Protein AF-A0A970MR26-F1 (afdb_monomer_lite)

pLDDT: mean 91.55, std 7.97, range [55.72, 98.25]

Structure (mmCIF, N/CA/C/O backbone):
data_AF-A0A970MR26-F1
#
_entry.id   AF-A0A970MR26-F1
#
loop_
_atom_site.group_PDB
_atom_site.id
_atom_site.type_symbol
_atom_site.label_atom_id
_atom_site.label_alt_id
_atom_site.label_comp_id
_atom_site.label_asym_id
_atom_site.label_entity_id
_atom_site.label_seq_id
_atom_site.pdbx_PDB_ins_code
_atom_site.Cartn_x
_atom_site.Cartn_y
_atom_site.Cartn_z
_atom_site.occupancy
_atom_site.B_iso_or_equiv
_atom_site.auth_seq_id
_atom_site.auth_comp_id
_atom_site.auth_asym_id
_atom_site.auth_atom_id
_atom_site.pdbx_PDB_model_num
ATOM 1 N N . MET A 1 1 ? 12.474 -7.781 8.772 1.00 55.72 1 MET A N 1
ATOM 2 C CA . MET A 1 1 ? 11.835 -8.817 7.925 1.00 55.72 1 MET A CA 1
ATOM 3 C C . MET A 1 1 ? 12.722 -9.228 6.752 1.00 55.72 1 MET A C 1
ATOM 5 O O . MET A 1 1 ? 13.072 -10.394 6.702 1.00 55.72 1 MET A O 1
ATOM 9 N N . ARG A 1 2 ? 13.171 -8.307 5.878 1.00 61.53 2 ARG A N 1
ATOM 10 C CA . ARG A 1 2 ? 14.082 -8.643 4.758 1.00 61.53 2 ARG A CA 1
ATOM 11 C C . ARG A 1 2 ? 15.408 -9.276 5.188 1.00 61.53 2 ARG A C 1
ATOM 13 O O . ARG A 1 2 ? 15.793 -10.288 4.625 1.00 61.53 2 ARG A O 1
ATOM 20 N N . SER A 1 3 ? 16.037 -8.750 6.240 1.00 67.25 3 SER A N 1
ATOM 21 C CA . SER A 1 3 ? 17.299 -9.292 6.765 1.00 67.25 3 SER A CA 1
ATOM 22 C C . SER A 1 3 ? 17.191 -10.715 7.328 1.00 67.25 3 SER A C 1
ATOM 24 O O . SER A 1 3 ? 18.205 -11.382 7.446 1.00 67.25 3 SER A O 1
ATOM 26 N N . PHE A 1 4 ? 15.982 -11.183 7.670 1.00 69.44 4 PHE A N 1
ATOM 27 C CA . PHE A 1 4 ? 15.762 -12.509 8.265 1.00 69.44 4 PHE A CA 1
ATOM 28 C C . PHE A 1 4 ? 15.378 -13.585 7.238 1.00 69.44 4 PHE A C 1
ATOM 30 O O . PHE A 1 4 ? 15.413 -14.764 7.563 1.00 69.44 4 PHE A O 1
ATOM 37 N N . LYS A 1 5 ? 14.971 -13.194 6.020 1.00 73.50 5 LYS A N 1
ATOM 38 C CA . LYS A 1 5 ? 14.633 -14.108 4.912 1.00 73.50 5 LYS A CA 1
ATOM 39 C C . LYS A 1 5 ? 15.096 -13.508 3.578 1.00 73.50 5 LYS A C 1
ATOM 41 O O . LYS A 1 5 ? 14.247 -13.124 2.772 1.00 73.50 5 LYS A O 1
ATOM 46 N N . PRO A 1 6 ? 16.413 -13.355 3.358 1.00 71.56 6 PRO A N 1
ATOM 47 C CA . PRO A 1 6 ? 16.937 -12.677 2.171 1.00 71.56 6 PRO A CA 1
ATOM 48 C C . PRO A 1 6 ? 16.530 -13.377 0.868 1.00 71.56 6 PRO A C 1
ATOM 50 O O . PRO A 1 6 ? 16.236 -12.701 -0.110 1.00 71.56 6 PRO A O 1
ATOM 53 N N . GLU A 1 7 ? 16.402 -14.706 0.882 1.00 71.88 7 GLU A N 1
ATOM 54 C CA . GLU A 1 7 ? 15.956 -15.514 -0.265 1.00 71.88 7 GLU A CA 1
ATOM 55 C C . GLU A 1 7 ? 14.562 -15.124 -0.770 1.00 71.88 7 GLU A C 1
ATOM 57 O O . GLU A 1 7 ? 14.297 -15.152 -1.966 1.00 71.88 7 GLU A O 1
ATOM 62 N N . LYS A 1 8 ? 13.676 -14.694 0.136 1.00 75.31 8 LYS A N 1
ATOM 63 C CA . LYS A 1 8 ? 12.306 -14.291 -0.202 1.00 75.31 8 LYS A CA 1
ATOM 64 C C . LYS A 1 8 ? 12.221 -12.866 -0.763 1.00 75.31 8 LYS A C 1
ATOM 66 O O . LYS A 1 8 ? 11.224 -12.503 -1.382 1.00 75.31 8 LYS A O 1
ATOM 71 N N . TYR A 1 9 ? 13.238 -12.037 -0.536 1.00 80.19 9 TYR A N 1
ATOM 72 C CA . TYR A 1 9 ? 13.226 -10.628 -0.924 1.00 80.19 9 TYR A CA 1
ATOM 73 C C . TYR A 1 9 ? 14.449 -10.309 -1.783 1.00 80.19 9 TYR A C 1
ATOM 75 O O . TYR A 1 9 ? 15.478 -9.903 -1.232 1.00 80.19 9 TYR A O 1
ATOM 83 N N . PRO A 1 10 ? 14.325 -10.426 -3.120 1.00 83.06 10 PRO A N 1
ATOM 84 C CA . PRO A 1 10 ? 15.404 -10.112 -4.043 1.00 83.06 10 PRO A CA 1
ATOM 85 C C . PRO A 1 10 ? 16.021 -8.741 -3.766 1.00 83.06 10 PRO A C 1
ATOM 87 O O . PRO A 1 10 ? 15.340 -7.764 -3.422 1.00 83.06 10 PRO A O 1
ATOM 90 N N . ASN A 1 11 ? 17.341 -8.667 -3.907 1.00 83.69 11 ASN A N 1
ATOM 91 C CA . ASN A 1 11 ? 18.078 -7.438 -3.702 1.00 83.69 11 ASN A CA 1
ATOM 92 C C . ASN A 1 11 ? 17.831 -6.500 -4.884 1.00 83.69 11 ASN A C 1
ATOM 94 O O . ASN A 1 11 ? 18.245 -6.775 -6.002 1.00 83.69 11 ASN A O 1
ATOM 98 N N . LYS A 1 12 ? 17.230 -5.341 -4.608 1.00 78.56 12 LYS A N 1
ATOM 99 C CA . LYS A 1 12 ? 16.937 -4.316 -5.620 1.00 78.56 12 LYS A CA 1
ATOM 100 C C . LYS A 1 12 ? 18.168 -3.767 -6.352 1.00 78.56 12 LYS A C 1
ATOM 102 O O . LYS A 1 12 ? 18.006 -3.166 -7.401 1.00 78.56 12 LYS A O 1
ATOM 107 N N . LYS A 1 13 ? 19.367 -3.892 -5.773 1.00 82.75 13 LYS A N 1
ATOM 108 C CA . LYS A 1 13 ? 20.628 -3.422 -6.375 1.00 82.75 13 LYS A CA 1
ATOM 109 C C . LYS A 1 13 ? 21.330 -4.489 -7.215 1.00 82.75 13 LYS A C 1
ATOM 111 O O . LYS A 1 13 ? 22.367 -4.199 -7.797 1.00 82.75 13 LYS A O 1
ATOM 116 N N . LYS A 1 14 ? 20.827 -5.724 -7.202 1.00 87.50 14 LYS A N 1
ATOM 117 C CA . LYS A 1 14 ? 21.397 -6.834 -7.957 1.00 87.50 14 LYS A CA 1
ATOM 118 C C . LYS A 1 14 ? 20.670 -6.941 -9.294 1.00 87.50 14 LYS A C 1
ATOM 120 O O . LYS A 1 14 ? 19.443 -6.901 -9.322 1.00 87.50 14 LYS A O 1
ATOM 125 N N . GLU A 1 15 ? 21.431 -7.103 -10.368 1.00 87.19 15 GLU A N 1
ATOM 126 C CA . GLU A 1 15 ? 20.884 -7.517 -11.656 1.00 87.19 15 GLU A CA 1
ATOM 127 C C . GLU A 1 15 ? 20.709 -9.036 -11.686 1.00 87.19 15 GLU A C 1
ATOM 129 O O . GLU A 1 15 ? 21.500 -9.793 -11.112 1.00 87.19 15 GLU A O 1
ATOM 134 N N . TYR A 1 16 ? 19.641 -9.476 -12.336 1.00 90.38 16 TYR A N 1
ATOM 135 C CA . TYR A 1 16 ? 19.279 -10.878 -12.466 1.00 90.38 16 TYR A CA 1
ATOM 136 C C . TYR A 1 16 ? 19.212 -11.218 -13.951 1.00 90.38 16 TYR A C 1
ATOM 138 O O . TYR A 1 16 ? 18.780 -10.384 -14.738 1.00 90.38 16 TYR A O 1
ATOM 146 N N . ALA A 1 17 ? 19.676 -12.409 -14.321 1.00 92.00 17 ALA A N 1
ATOM 147 C CA . ALA A 1 17 ? 19.637 -12.870 -15.708 1.00 92.00 17 ALA A CA 1
ATOM 148 C C . ALA A 1 17 ? 18.313 -13.573 -16.038 1.00 92.00 17 ALA A C 1
ATOM 150 O O . ALA A 1 17 ? 17.800 -13.412 -17.132 1.00 92.00 17 ALA A O 1
ATOM 151 N N . GLU A 1 18 ? 17.747 -14.289 -15.065 1.00 94.31 18 GLU A N 1
ATOM 152 C CA . GLU A 1 18 ? 16.548 -15.109 -15.240 1.00 94.31 18 GLU A CA 1
ATOM 153 C C . GLU A 1 18 ? 15.342 -14.514 -14.499 1.00 94.31 18 GLU A C 1
ATOM 155 O O . GLU A 1 18 ? 15.524 -13.861 -13.458 1.00 94.31 18 GLU A O 1
ATOM 160 N N . PRO A 1 19 ? 14.106 -14.781 -14.963 1.00 94.75 19 PRO A N 1
ATOM 161 C CA . PRO A 1 19 ? 12.892 -14.435 -14.239 1.00 94.75 19 PRO A CA 1
ATOM 162 C C . PRO A 1 19 ? 12.891 -14.947 -12.795 1.00 94.75 19 PRO A C 1
ATOM 164 O O . PRO A 1 19 ? 13.186 -16.107 -12.505 1.00 94.75 19 PRO A O 1
ATOM 167 N N . LEU A 1 20 ? 12.505 -14.076 -11.865 1.00 93.38 20 LEU A N 1
ATOM 168 C CA . LEU A 1 20 ? 12.474 -14.383 -10.437 1.00 93.38 20 LEU A CA 1
ATOM 169 C C . LEU A 1 20 ? 11.046 -14.416 -9.928 1.00 93.38 20 LEU A C 1
ATOM 171 O O . LEU A 1 20 ? 10.326 -13.427 -10.061 1.00 93.38 20 LEU A O 1
ATOM 175 N N . ARG A 1 21 ? 10.663 -15.493 -9.244 1.00 93.69 21 ARG A N 1
ATOM 176 C CA . ARG A 1 21 ? 9.405 -15.519 -8.496 1.00 93.69 21 ARG A CA 1
ATOM 177 C C . ARG A 1 21 ? 9.497 -14.562 -7.305 1.00 93.69 21 ARG A C 1
ATOM 179 O O . ARG A 1 21 ? 10.436 -14.638 -6.512 1.00 93.69 21 ARG A O 1
ATOM 186 N N . VAL A 1 22 ? 8.531 -13.658 -7.176 1.00 92.94 22 VAL A N 1
ATOM 187 C CA . VAL A 1 22 ? 8.513 -12.606 -6.150 1.00 92.94 22 VAL A CA 1
ATOM 188 C C . VAL A 1 22 ? 7.164 -12.507 -5.459 1.00 92.94 22 VAL A C 1
ATOM 190 O O . VAL A 1 22 ? 6.158 -13.047 -5.907 1.00 92.94 22 VAL A O 1
ATOM 193 N N . ASP A 1 23 ? 7.137 -11.792 -4.334 1.00 91.62 23 ASP A N 1
ATOM 194 C CA . ASP A 1 23 ? 5.896 -11.614 -3.595 1.00 91.62 23 ASP A CA 1
ATOM 195 C C . ASP A 1 23 ? 4.917 -10.636 -4.259 1.00 91.62 23 ASP A C 1
ATOM 197 O O . ASP A 1 23 ? 3.714 -10.766 -4.058 1.00 91.62 23 ASP A O 1
ATOM 201 N N . TYR A 1 24 ? 5.440 -9.625 -4.943 1.00 92.75 24 TYR A N 1
ATOM 202 C CA . TYR A 1 24 ? 4.703 -8.595 -5.666 1.00 92.75 24 TYR A CA 1
ATOM 203 C C . TYR A 1 24 ? 5.702 -7.809 -6.529 1.00 92.75 24 TYR A C 1
ATOM 205 O O . TYR A 1 24 ? 6.913 -7.843 -6.274 1.00 92.75 24 TYR A O 1
ATOM 213 N N . VAL A 1 25 ? 5.196 -7.074 -7.514 1.00 91.88 25 VAL A N 1
ATOM 214 C CA . VAL A 1 25 ? 5.958 -6.104 -8.314 1.00 91.88 25 VAL A CA 1
ATOM 215 C C . VAL A 1 25 ? 5.392 -4.704 -8.091 1.00 91.88 25 VAL A C 1
ATOM 217 O O . VAL A 1 25 ? 4.287 -4.552 -7.582 1.00 91.88 25 VAL A O 1
ATOM 220 N N . THR A 1 26 ? 6.158 -3.664 -8.414 1.00 88.62 26 THR A N 1
ATOM 221 C CA . THR A 1 26 ? 5.670 -2.282 -8.295 1.00 88.62 26 THR A CA 1
ATOM 222 C C . THR A 1 26 ? 4.621 -1.991 -9.363 1.00 88.62 26 THR A C 1
ATOM 224 O O . THR A 1 26 ? 4.870 -2.289 -10.529 1.00 88.62 26 THR A O 1
ATOM 227 N N . GLY A 1 27 ? 3.534 -1.304 -9.004 1.00 88.12 27 GLY A N 1
ATOM 228 C CA . GLY A 1 27 ? 2.460 -0.953 -9.944 1.00 88.12 27 GLY A CA 1
ATOM 229 C C . GLY A 1 27 ? 2.856 0.010 -11.075 1.00 88.12 27 GLY A C 1
ATOM 230 O O . GLY A 1 27 ? 2.093 0.188 -12.014 1.00 88.12 27 GLY A O 1
ATOM 231 N N . ALA A 1 28 ? 4.055 0.609 -11.030 1.00 89.69 28 ALA A N 1
ATOM 232 C CA . ALA A 1 28 ? 4.532 1.555 -12.045 1.00 89.69 28 ALA A CA 1
ATOM 233 C C . ALA A 1 28 ? 4.647 0.954 -13.460 1.00 89.69 28 ALA A C 1
ATOM 235 O O . ALA A 1 28 ? 4.475 1.675 -14.439 1.00 89.69 28 ALA A O 1
ATOM 236 N N . ALA A 1 29 ? 4.956 -0.340 -13.561 1.00 91.19 29 ALA A N 1
ATOM 237 C CA . ALA A 1 29 ? 4.883 -1.106 -14.800 1.00 91.19 29 ALA A CA 1
ATOM 238 C C . ALA A 1 29 ? 4.656 -2.577 -14.446 1.00 91.19 29 ALA A C 1
ATOM 240 O O . ALA A 1 29 ? 5.513 -3.224 -13.842 1.00 91.19 29 ALA A O 1
ATOM 241 N N . MET A 1 30 ? 3.483 -3.088 -14.801 1.00 94.44 30 MET A N 1
ATOM 242 C CA . MET A 1 30 ? 3.048 -4.443 -14.494 1.00 94.44 30 MET A CA 1
ATOM 243 C C . MET A 1 30 ? 2.230 -4.974 -15.667 1.00 94.44 30 MET A C 1
ATOM 245 O O . MET A 1 30 ? 1.425 -4.248 -16.245 1.00 94.44 30 MET A O 1
ATOM 249 N N . PHE A 1 31 ? 2.431 -6.247 -15.988 1.00 95.00 31 PHE A N 1
ATOM 250 C CA . PHE A 1 31 ? 1.628 -6.982 -16.955 1.00 95.00 31 PHE A CA 1
ATOM 251 C C . PHE A 1 31 ? 0.938 -8.129 -16.230 1.00 95.00 31 PHE A C 1
ATOM 253 O O . PHE A 1 31 ? 1.562 -8.822 -15.425 1.00 95.00 31 PHE A O 1
ATOM 260 N N . ILE A 1 32 ? -0.350 -8.305 -16.501 1.00 95.88 32 ILE A N 1
ATOM 261 C CA . ILE A 1 32 ? -1.171 -9.359 -15.912 1.00 95.88 32 ILE A CA 1
ATOM 262 C C . ILE A 1 32 ? -1.966 -10.013 -17.038 1.00 95.88 32 ILE A C 1
ATOM 264 O O . ILE A 1 32 ? -2.495 -9.321 -17.907 1.00 95.88 32 ILE A O 1
ATOM 268 N N . ASP A 1 33 ? -2.057 -11.340 -17.008 1.00 97.06 33 ASP A N 1
ATOM 269 C CA . ASP A 1 33 ? -2.989 -12.082 -17.853 1.00 97.06 33 ASP A CA 1
ATOM 270 C C . ASP A 1 33 ? -4.429 -11.614 -17.591 1.00 97.06 33 ASP A C 1
ATOM 272 O O . ASP A 1 33 ? -4.895 -11.628 -16.448 1.00 97.06 33 ASP A O 1
ATOM 276 N N . TYR A 1 34 ? -5.130 -11.195 -18.646 1.00 97.38 34 TYR A N 1
ATOM 277 C CA . TYR A 1 34 ? -6.472 -10.629 -18.519 1.00 97.38 34 TYR A CA 1
ATOM 278 C C . TYR A 1 34 ? -7.470 -11.610 -17.897 1.00 97.38 34 TYR A C 1
ATOM 280 O O . TYR A 1 34 ? -8.270 -11.206 -17.056 1.00 97.38 34 TYR A O 1
ATOM 288 N N . SER A 1 35 ? -7.410 -12.891 -18.266 1.00 98.06 35 SER A N 1
ATOM 289 C CA . SER A 1 35 ? -8.352 -13.899 -17.773 1.00 98.06 35 SER A CA 1
ATOM 290 C C . SER A 1 35 ? -8.175 -14.100 -16.269 1.00 98.06 35 SER A C 1
ATOM 292 O O . SER A 1 35 ? -9.150 -14.052 -15.523 1.00 98.06 35 SER A O 1
ATOM 294 N N . LYS A 1 36 ? -6.921 -14.208 -15.806 1.00 97.88 36 LYS A N 1
ATOM 295 C CA . LYS A 1 36 ? -6.595 -14.304 -14.371 1.00 97.88 36 LYS A CA 1
ATOM 296 C C . LYS A 1 36 ? -6.953 -13.028 -13.613 1.00 97.88 36 LYS A C 1
ATOM 298 O O . LYS A 1 36 ? -7.414 -13.085 -12.479 1.00 97.88 36 LYS A O 1
ATOM 303 N N . PHE A 1 37 ? -6.741 -11.866 -14.229 1.00 97.69 37 PHE A N 1
ATOM 304 C CA . PHE A 1 37 ? -7.104 -10.577 -13.645 1.00 97.69 37 PHE A CA 1
ATOM 305 C C . PHE A 1 37 ? -8.619 -10.433 -13.459 1.00 97.69 37 PHE A C 1
ATOM 307 O O . PHE A 1 37 ? -9.071 -9.987 -12.405 1.00 97.69 37 PHE A O 1
ATOM 314 N N . ALA A 1 38 ? -9.398 -10.838 -14.463 1.00 97.44 38 ALA A N 1
ATOM 315 C CA . ALA A 1 38 ? -10.853 -10.834 -14.407 1.00 97.44 38 ALA A CA 1
ATOM 316 C C . ALA A 1 38 ? -11.383 -11.824 -13.358 1.00 97.44 38 ALA A C 1
ATOM 318 O O . ALA A 1 38 ? -12.294 -11.481 -12.608 1.00 97.44 38 ALA A O 1
ATOM 319 N N . GLU A 1 39 ? -10.779 -13.011 -13.254 1.00 97.25 39 GLU A N 1
ATOM 320 C CA . GLU A 1 39 ? -11.145 -14.035 -12.268 1.00 97.25 39 GLU A CA 1
ATOM 321 C C . GLU A 1 39 ? -11.010 -13.539 -10.822 1.00 97.25 39 GLU A C 1
ATOM 323 O O . GLU A 1 39 ? -11.899 -13.775 -10.005 1.00 97.25 39 GLU A O 1
ATOM 328 N N . ILE A 1 40 ? -9.950 -12.787 -10.506 1.00 96.69 40 ILE A N 1
ATOM 329 C CA . ILE A 1 40 ? -9.768 -12.214 -9.162 1.00 96.69 40 ILE A CA 1
ATOM 330 C C . ILE A 1 40 ? -10.611 -10.950 -8.905 1.00 96.69 40 ILE A C 1
ATOM 332 O O . ILE A 1 40 ? -10.506 -10.357 -7.831 1.00 96.69 40 ILE A O 1
ATOM 336 N N . GLY A 1 41 ? -11.423 -10.514 -9.875 1.00 96.25 41 GLY A N 1
ATOM 337 C CA . GLY A 1 41 ? -12.289 -9.334 -9.770 1.00 96.25 41 GLY A CA 1
ATOM 338 C C . GLY A 1 41 ? -11.614 -7.994 -10.086 1.00 96.25 41 GLY A C 1
ATOM 339 O O . GLY A 1 41 ? -12.225 -6.944 -9.891 1.00 96.25 41 GLY A O 1
ATOM 340 N N . GLY A 1 42 ? -10.383 -8.006 -10.596 1.00 95.94 42 GLY A N 1
ATOM 341 C CA . GLY A 1 42 ? -9.652 -6.809 -10.999 1.00 95.94 42 GLY A CA 1
ATOM 342 C C . GLY A 1 42 ? -9.153 -5.925 -9.844 1.00 95.94 42 GLY A C 1
ATOM 343 O O . GLY A 1 42 ? -8.843 -6.403 -8.754 1.00 95.94 42 GLY A O 1
ATOM 344 N N . PHE A 1 43 ? -9.029 -4.615 -10.095 1.00 96.12 43 PHE A N 1
ATOM 345 C CA . PHE A 1 43 ? -8.638 -3.639 -9.069 1.00 96.12 43 PHE A CA 1
ATOM 346 C C . PHE A 1 43 ? -9.801 -3.347 -8.111 1.00 96.12 43 PHE A C 1
ATOM 348 O O . PHE A 1 43 ? -10.909 -3.020 -8.538 1.00 96.12 43 PHE A O 1
ATOM 355 N N . ASP A 1 44 ? -9.524 -3.357 -6.807 1.00 96.88 44 ASP A N 1
ATOM 356 C CA . ASP A 1 44 ? -10.478 -2.914 -5.790 1.00 96.88 44 ASP A CA 1
ATOM 357 C C . ASP A 1 44 ? -10.597 -1.378 -5.791 1.00 96.88 44 ASP A C 1
ATOM 359 O O . ASP A 1 44 ? -9.688 -0.655 -5.378 1.00 96.88 44 ASP A O 1
ATOM 363 N N . THR A 1 45 ? -11.759 -0.876 -6.217 1.00 94.94 45 THR A N 1
ATOM 364 C CA . THR A 1 45 ? -12.085 0.560 -6.343 1.00 94.94 45 THR A CA 1
ATOM 365 C C . THR A 1 45 ? -12.147 1.311 -5.006 1.00 94.94 45 THR A C 1
ATOM 367 O O . THR A 1 45 ? -12.382 2.528 -4.949 1.00 94.94 45 THR A O 1
ATOM 370 N N . ASN A 1 46 ? -11.944 0.612 -3.887 1.00 95.50 46 ASN A N 1
ATOM 371 C CA . ASN A 1 46 ? -11.741 1.250 -2.597 1.00 95.50 46 ASN A CA 1
ATOM 372 C C . ASN A 1 46 ? -10.355 1.877 -2.452 1.00 95.50 46 ASN A C 1
ATOM 374 O O . ASN A 1 46 ? -10.250 2.866 -1.725 1.00 95.50 46 ASN A O 1
ATOM 378 N N . TYR A 1 47 ? -9.338 1.368 -3.150 1.00 96.25 47 TYR A N 1
ATOM 379 C CA . TYR A 1 47 ? -8.034 2.019 -3.222 1.00 96.25 47 TYR A CA 1
ATOM 380 C C . TYR A 1 47 ? -8.090 3.196 -4.193 1.00 96.25 47 TYR A C 1
ATOM 382 O O . TYR A 1 47 ? -8.539 3.063 -5.328 1.00 96.25 47 TYR A O 1
ATOM 390 N N . PHE A 1 48 ? -7.631 4.359 -3.738 1.00 94.75 48 PHE A N 1
ATOM 391 C CA . PHE A 1 48 ? -7.421 5.518 -4.606 1.00 94.75 48 PHE A CA 1
ATOM 392 C C . PHE A 1 48 ? -5.939 5.745 -4.892 1.00 94.75 48 PHE A C 1
ATOM 394 O O . PHE A 1 48 ? -5.563 5.964 -6.038 1.00 94.75 48 PHE A O 1
ATOM 401 N N . LEU A 1 49 ? -5.099 5.659 -3.859 1.00 93.44 49 LEU A N 1
ATOM 402 C CA . LEU A 1 49 ? -3.645 5.651 -3.982 1.00 93.44 49 LEU A CA 1
ATOM 403 C C . LEU A 1 49 ? -3.049 4.653 -2.992 1.00 93.44 49 LEU A C 1
ATOM 405 O O . LEU A 1 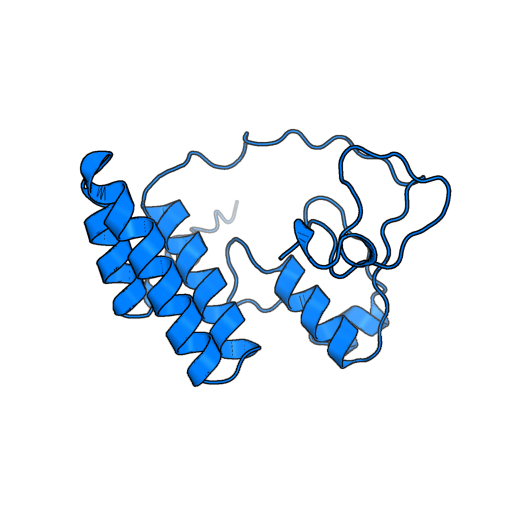49 ? -3.452 4.635 -1.824 1.00 93.44 49 LEU A O 1
ATOM 409 N N . TYR A 1 50 ? -2.005 3.952 -3.427 1.00 94.56 50 TYR A N 1
ATOM 410 C CA . TYR A 1 50 ? -1.231 2.974 -2.665 1.00 94.56 50 TYR A CA 1
ATOM 411 C C . TYR A 1 50 ? -1.975 1.674 -2.357 1.00 94.56 50 TYR A C 1
ATOM 413 O O . TYR A 1 50 ? -3.170 1.667 -2.066 1.00 94.56 50 TYR A O 1
ATOM 421 N N . CYS A 1 51 ? -1.193 0.599 -2.243 1.00 96.75 51 CYS A N 1
ATOM 422 C CA . CYS A 1 51 ? -1.653 -0.741 -1.888 1.00 96.75 51 CYS A CA 1
ATOM 423 C C . CYS A 1 51 ? -2.509 -1.432 -2.951 1.00 96.75 51 CYS A C 1
ATOM 425 O O . CYS A 1 51 ? -2.897 -2.575 -2.719 1.00 96.75 51 CYS A O 1
ATOM 427 N N . GLU A 1 52 ? -2.755 -0.803 -4.101 1.00 96.25 52 GLU A N 1
ATOM 428 C CA . GLU A 1 52 ? -3.435 -1.429 -5.230 1.00 96.25 52 GLU A CA 1
ATOM 429 C C . GLU A 1 52 ? -2.638 -2.619 -5.781 1.00 96.25 52 GLU A C 1
ATOM 431 O O . GLU A 1 52 ? -3.207 -3.680 -6.040 1.00 96.25 52 GLU A O 1
ATOM 436 N N . GLU A 1 53 ? -1.312 -2.489 -5.895 1.00 95.38 53 GLU A N 1
ATOM 437 C CA . GLU A 1 53 ? -0.461 -3.560 -6.407 1.00 95.38 53 GLU A CA 1
ATOM 438 C C . GLU A 1 53 ? -0.261 -4.674 -5.376 1.00 95.38 53 GLU A C 1
ATOM 440 O O . GLU A 1 53 ? -0.243 -5.854 -5.731 1.00 95.38 53 GLU A O 1
ATOM 445 N N . GLU A 1 54 ? -0.148 -4.330 -4.088 1.00 96.25 54 GLU A N 1
ATOM 446 C CA . GLU A 1 54 ? -0.055 -5.326 -3.024 1.00 96.25 54 GLU A CA 1
ATOM 447 C C . GLU A 1 54 ? -1.361 -6.119 -2.863 1.00 96.25 54 GLU A C 1
ATOM 449 O O . GLU A 1 54 ? -1.300 -7.320 -2.588 1.00 96.25 54 GLU A O 1
ATOM 454 N N . ASP A 1 55 ? -2.523 -5.481 -3.042 1.00 97.56 55 ASP A N 1
ATOM 455 C CA . ASP A 1 55 ? -3.838 -6.130 -2.994 1.00 97.56 55 ASP A CA 1
ATOM 456 C C . ASP A 1 55 ? -3.993 -7.165 -4.110 1.00 97.56 55 ASP A C 1
ATOM 458 O O . ASP A 1 55 ? -4.255 -8.335 -3.826 1.00 97.56 55 ASP A O 1
ATOM 462 N N . ILE A 1 56 ? -3.719 -6.772 -5.359 1.00 96.88 56 ILE A N 1
ATOM 463 C CA . ILE A 1 56 ? -3.723 -7.697 -6.501 1.00 96.88 56 ILE A CA 1
ATOM 464 C C . ILE A 1 56 ? -2.744 -8.842 -6.280 1.00 96.88 56 ILE A C 1
ATOM 466 O O . ILE A 1 56 ? -3.092 -10.000 -6.499 1.00 96.88 56 ILE A O 1
ATOM 470 N N . ALA A 1 57 ? -1.520 -8.547 -5.838 1.00 96.56 57 ALA A N 1
ATOM 471 C CA . ALA A 1 57 ? -0.515 -9.578 -5.620 1.00 96.56 57 ALA A CA 1
ATOM 472 C C . ALA A 1 57 ? -0.957 -10.600 -4.559 1.00 96.56 57 ALA A C 1
ATOM 474 O O . ALA A 1 57 ? -0.660 -11.792 -4.677 1.00 96.56 57 ALA A O 1
ATOM 475 N N . MET A 1 58 ? -1.681 -10.154 -3.529 1.00 97.06 58 MET A N 1
ATOM 476 C CA . MET A 1 58 ? -2.255 -11.045 -2.525 1.00 97.06 58 MET A CA 1
ATOM 477 C C . MET A 1 58 ? -3.356 -11.931 -3.118 1.00 97.06 58 MET A C 1
ATOM 479 O O . MET A 1 58 ? -3.323 -13.144 -2.914 1.00 97.06 58 MET A O 1
ATOM 483 N N . LEU A 1 59 ? -4.283 -11.352 -3.885 1.00 97.38 59 LEU A N 1
ATOM 484 C CA . LEU A 1 59 ? -5.377 -12.087 -4.529 1.00 97.38 59 LEU A CA 1
ATOM 485 C C . LEU A 1 59 ? -4.862 -13.104 -5.557 1.00 97.38 59 LEU A C 1
ATOM 487 O O . LEU A 1 59 ? -5.308 -14.249 -5.563 1.00 97.38 59 LEU A O 1
ATOM 491 N N . MET A 1 60 ? -3.875 -12.728 -6.374 1.00 97.44 60 MET A N 1
ATOM 492 C CA . MET A 1 60 ? -3.220 -13.631 -7.327 1.00 97.44 60 MET A CA 1
ATOM 493 C C . MET A 1 60 ? -2.649 -14.861 -6.619 1.00 97.44 60 MET A C 1
ATOM 495 O O . MET A 1 60 ? -2.936 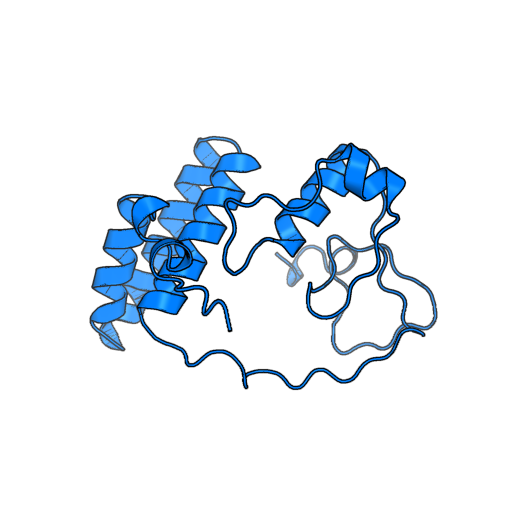-15.992 -6.999 1.00 97.44 60 MET A O 1
ATOM 499 N N . LYS A 1 61 ? -1.917 -14.658 -5.520 1.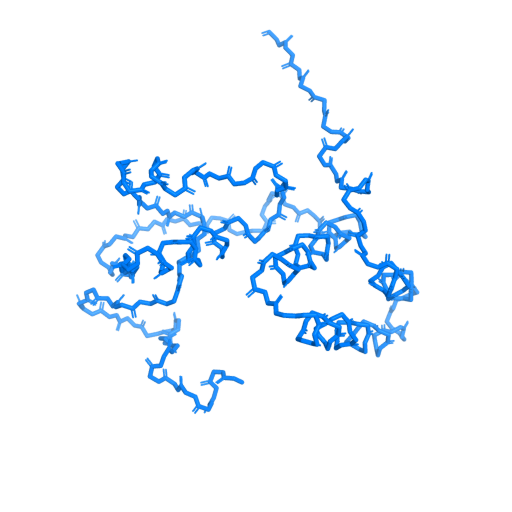00 96.00 61 LYS A N 1
ATOM 500 C CA . LYS A 1 61 ? -1.363 -15.768 -4.735 1.00 96.00 61 LYS A CA 1
ATOM 501 C C . LYS A 1 61 ? -2.420 -16.636 -4.070 1.00 96.00 61 LYS A C 1
ATOM 503 O O . LYS A 1 61 ? -2.233 -17.845 -3.994 1.00 96.00 61 LYS A O 1
ATOM 508 N N . GLN A 1 62 ? -3.499 -16.038 -3.566 1.00 96.00 62 GLN A N 1
ATOM 509 C CA . GLN A 1 62 ? -4.618 -16.786 -2.983 1.00 96.00 62 GLN A CA 1
ATOM 510 C C . GLN A 1 62 ? -5.295 -17.695 -4.019 1.00 96.00 62 GLN A C 1
ATOM 512 O O . GLN A 1 62 ? -5.791 -18.755 -3.653 1.00 96.00 62 GLN A O 1
ATOM 517 N N . ASN A 1 63 ? -5.230 -17.327 -5.301 1.00 97.06 63 ASN A N 1
ATOM 518 C CA . ASN A 1 63 ? -5.686 -18.133 -6.435 1.00 97.06 63 ASN A CA 1
ATOM 519 C C . ASN A 1 63 ? -4.563 -18.988 -7.058 1.00 97.06 63 ASN A C 1
ATOM 521 O O . ASN A 1 63 ? -4.687 -19.461 -8.182 1.00 97.06 63 ASN A O 1
ATOM 525 N N . ASN A 1 64 ? -3.465 -19.221 -6.327 1.00 96.62 64 ASN A N 1
ATOM 526 C CA . ASN A 1 64 ? -2.316 -20.029 -6.758 1.00 96.62 64 ASN A CA 1
ATOM 527 C C . ASN A 1 64 ? -1.628 -19.534 -8.043 1.00 96.62 64 ASN A C 1
ATOM 529 O O . ASN A 1 64 ? -0.986 -20.313 -8.749 1.00 96.62 64 ASN A O 1
ATOM 533 N N . TYR A 1 65 ? -1.719 -18.236 -8.335 1.00 97.25 65 TYR A N 1
ATOM 534 C CA . TYR A 1 65 ? -0.984 -17.613 -9.426 1.00 97.25 65 TYR A CA 1
ATOM 535 C C . TYR A 1 65 ? 0.367 -17.077 -8.973 1.00 97.25 65 TYR A C 1
ATOM 537 O O . TYR A 1 65 ? 0.522 -16.495 -7.895 1.00 97.25 65 TYR A O 1
ATOM 545 N N . ASP A 1 66 ? 1.349 -17.262 -9.848 1.00 96.38 66 ASP A N 1
ATOM 546 C CA . ASP A 1 66 ? 2.710 -16.814 -9.624 1.00 96.38 66 ASP A CA 1
ATOM 547 C C . ASP A 1 66 ? 2.955 -15.410 -10.158 1.00 96.38 66 ASP A C 1
ATOM 549 O O . ASP A 1 66 ? 2.416 -14.995 -11.184 1.00 96.38 66 ASP A O 1
ATOM 553 N N . ILE A 1 67 ? 3.814 -14.686 -9.444 1.00 96.38 67 ILE A N 1
ATOM 554 C CA . ILE A 1 67 ? 4.224 -13.327 -9.775 1.00 96.38 67 ILE A CA 1
ATOM 555 C C . ILE A 1 67 ? 5.724 -13.354 -10.015 1.00 96.38 67 ILE A C 1
ATOM 557 O O . ILE A 1 67 ? 6.484 -13.852 -9.178 1.00 96.38 67 ILE A O 1
ATOM 561 N N . TYR A 1 68 ? 6.144 -12.789 -11.142 1.00 95.12 68 TYR A N 1
ATOM 562 C CA . TYR A 1 68 ? 7.537 -12.776 -11.556 1.00 95.12 68 TYR A CA 1
ATOM 563 C C . TYR A 1 68 ? 8.048 -11.357 -11.781 1.00 95.12 68 TYR A C 1
ATOM 565 O O . TYR A 1 68 ? 7.346 -10.494 -12.305 1.00 95.12 68 TYR A O 1
ATOM 573 N N . LEU A 1 69 ? 9.303 -11.135 -11.404 1.00 93.75 69 LEU A N 1
ATOM 574 C CA . LEU A 1 69 ? 10.121 -10.049 -11.923 1.00 93.75 69 LEU A CA 1
ATOM 575 C C . LEU A 1 69 ? 10.824 -10.561 -13.183 1.00 93.75 69 LEU A C 1
ATOM 577 O O . LEU A 1 69 ? 11.547 -11.552 -13.098 1.00 93.75 69 LEU A O 1
ATOM 581 N N . VAL A 1 70 ? 10.632 -9.880 -14.312 1.00 94.25 70 VAL A N 1
ATOM 582 C CA . VAL A 1 70 ? 11.238 -10.219 -15.612 1.00 94.25 70 VAL A CA 1
ATOM 583 C C . VAL A 1 70 ? 12.393 -9.247 -15.888 1.00 94.25 70 VAL A C 1
ATOM 585 O O . VAL A 1 70 ? 12.122 -8.079 -16.174 1.00 94.25 70 VAL A O 1
ATOM 588 N N . PRO A 1 71 ? 13.669 -9.660 -15.760 1.00 92.31 71 PRO A N 1
ATOM 589 C CA . PRO A 1 71 ? 14.799 -8.735 -15.847 1.00 92.31 71 PRO A CA 1
ATOM 590 C C . PRO A 1 71 ? 15.026 -8.128 -17.235 1.00 92.31 71 PRO A C 1
ATOM 592 O O . PRO A 1 71 ? 15.577 -7.027 -17.326 1.00 92.31 71 PRO A O 1
ATOM 595 N N . GLU A 1 72 ? 14.605 -8.802 -18.314 1.00 93.06 72 GLU A N 1
ATOM 596 C CA . GLU A 1 72 ? 14.733 -8.251 -19.668 1.00 93.06 72 GLU A CA 1
ATOM 597 C C . GLU A 1 72 ? 13.764 -7.085 -19.921 1.00 93.06 72 GLU A C 1
ATOM 599 O O . GLU A 1 72 ? 14.046 -6.211 -20.743 1.00 93.06 72 GLU A O 1
ATOM 604 N N . ALA A 1 73 ? 12.645 -7.026 -19.191 1.00 91.56 73 ALA A N 1
ATOM 605 C CA . ALA A 1 73 ? 11.652 -5.965 -19.314 1.00 91.56 73 ALA A CA 1
ATOM 606 C C . ALA A 1 73 ? 12.127 -4.687 -18.599 1.00 91.56 73 ALA A C 1
ATOM 608 O O . ALA A 1 73 ? 11.955 -4.512 -17.390 1.00 91.56 73 ALA A O 1
ATOM 609 N N . LYS A 1 74 ? 12.727 -3.766 -19.359 1.00 89.56 74 LYS A N 1
ATOM 610 C CA . LYS A 1 74 ? 13.260 -2.493 -18.850 1.00 89.56 74 LYS A CA 1
ATOM 611 C C . LYS A 1 74 ? 12.354 -1.322 -19.217 1.00 89.56 74 LYS A C 1
ATOM 613 O O . LYS A 1 74 ? 11.906 -1.198 -20.352 1.00 89.56 74 LYS A O 1
ATOM 618 N N . PHE A 1 75 ? 12.133 -0.424 -18.262 1.00 89.81 75 PHE A N 1
ATOM 619 C CA . PHE A 1 75 ? 11.376 0.810 -18.458 1.00 89.81 75 PHE A CA 1
ATOM 620 C C . PHE A 1 75 ? 11.991 1.952 -17.646 1.00 89.81 75 PHE A C 1
ATOM 622 O O . PHE A 1 75 ? 12.657 1.731 -16.633 1.00 89.81 75 PHE A O 1
ATOM 629 N N . VAL A 1 76 ? 11.763 3.188 -18.088 1.00 90.44 76 VAL A N 1
ATOM 630 C CA . VAL A 1 76 ? 12.203 4.390 -17.372 1.00 90.44 76 VAL A CA 1
ATOM 631 C C . VAL A 1 76 ? 11.044 4.914 -16.536 1.00 90.44 76 VAL A C 1
ATOM 633 O O . VAL A 1 76 ? 9.987 5.246 -17.064 1.00 90.44 76 VAL A O 1
ATOM 636 N N . HIS A 1 77 ? 11.250 5.021 -15.225 1.00 87.94 77 HIS A N 1
ATOM 637 C CA . HIS A 1 77 ? 10.266 5.597 -14.314 1.00 87.94 77 HIS A CA 1
ATOM 638 C C . HIS A 1 77 ? 10.777 6.908 -13.713 1.00 87.94 77 HIS A C 1
ATOM 640 O O . HIS A 1 77 ? 11.712 6.929 -12.911 1.00 87.94 77 HIS A O 1
ATOM 646 N N . HIS A 1 78 ? 10.137 8.020 -14.074 1.00 86.31 78 HIS A N 1
ATOM 647 C CA . HIS A 1 78 ? 10.446 9.337 -13.522 1.00 86.31 78 HIS A CA 1
ATOM 648 C C . HIS A 1 78 ? 9.797 9.520 -12.141 1.00 86.31 78 HIS A C 1
ATOM 650 O O . HIS A 1 78 ? 8.738 10.130 -12.003 1.00 86.31 78 HIS A O 1
ATOM 656 N N . MET A 1 79 ? 10.447 8.976 -11.112 1.00 79.44 79 MET A N 1
ATOM 657 C CA . MET A 1 79 ? 9.973 9.010 -9.726 1.00 79.44 79 MET A CA 1
ATOM 658 C C . MET A 1 79 ? 9.702 10.430 -9.201 1.00 79.44 79 MET A C 1
ATOM 660 O O . MET A 1 79 ? 10.422 11.376 -9.511 1.00 79.44 79 MET A O 1
ATOM 664 N N . GLY A 1 80 ? 8.707 10.557 -8.316 1.00 73.19 80 GLY A N 1
ATOM 665 C CA . GLY A 1 80 ? 8.539 11.726 -7.440 1.00 73.19 80 GLY A CA 1
ATOM 666 C C . GLY A 1 80 ? 7.959 12.987 -8.086 1.00 73.19 80 GLY A C 1
ATOM 667 O O . GLY A 1 80 ? 7.842 13.997 -7.401 1.00 73.19 80 GLY A O 1
ATOM 668 N N . LYS A 1 81 ? 7.568 12.944 -9.365 1.00 74.38 81 LYS A N 1
ATOM 669 C CA . LYS A 1 81 ? 6.983 14.104 -10.060 1.00 74.38 81 LYS A CA 1
ATOM 670 C C . LYS A 1 81 ? 5.486 14.300 -9.802 1.00 74.38 81 LYS A C 1
ATOM 672 O O . LYS A 1 81 ? 5.016 15.429 -9.839 1.00 74.38 81 LYS A O 1
ATOM 677 N N . SER A 1 82 ? 4.747 13.226 -9.522 1.00 75.06 82 SER A N 1
ATOM 678 C CA . SER A 1 82 ? 3.275 13.265 -9.502 1.00 75.06 82 SER A CA 1
ATOM 679 C C . SER A 1 82 ? 2.659 13.615 -8.146 1.00 75.06 82 SER A C 1
ATOM 681 O O . SER A 1 82 ? 1.471 13.916 -8.074 1.00 75.06 82 SER A O 1
ATOM 683 N N . THR A 1 83 ? 3.425 13.553 -7.052 1.00 81.38 83 THR A N 1
ATOM 684 C CA . THR A 1 83 ? 2.870 13.729 -5.703 1.00 81.38 83 THR A CA 1
ATOM 685 C C . THR A 1 83 ? 3.791 14.555 -4.819 1.00 81.38 83 THR A C 1
ATOM 687 O O . THR A 1 83 ? 4.872 14.111 -4.433 1.00 81.38 83 THR A O 1
ATOM 690 N N . THR A 1 84 ? 3.326 15.736 -4.417 1.00 85.12 84 THR A N 1
ATOM 691 C CA . THR A 1 84 ? 3.959 16.507 -3.346 1.00 85.12 84 THR A CA 1
ATOM 692 C C . THR A 1 84 ? 3.529 15.950 -1.997 1.00 85.12 84 THR A C 1
ATOM 694 O O . THR A 1 84 ? 2.339 15.829 -1.701 1.00 85.12 84 THR A O 1
ATOM 697 N N . ARG A 1 85 ? 4.504 15.613 -1.153 1.00 85.12 85 ARG A N 1
ATOM 698 C CA . ARG A 1 85 ? 4.236 15.055 0.171 1.00 85.12 85 ARG A CA 1
ATOM 699 C C . ARG A 1 85 ? 3.557 16.093 1.065 1.00 85.12 85 ARG A C 1
ATOM 701 O O . ARG A 1 85 ? 4.129 17.141 1.345 1.00 85.12 85 ARG A O 1
ATOM 708 N N . ASN A 1 86 ? 2.362 15.774 1.547 1.00 91.44 86 ASN A N 1
ATOM 709 C CA . ASN A 1 86 ? 1.604 16.588 2.494 1.00 91.44 86 ASN A CA 1
ATOM 710 C C . ASN A 1 86 ? 0.770 15.688 3.425 1.00 91.44 86 ASN A C 1
ATOM 712 O O . ASN A 1 86 ? 0.760 14.464 3.280 1.00 91.44 86 ASN A O 1
ATOM 716 N N . LEU A 1 87 ? 0.070 16.290 4.390 1.00 92.50 87 LEU A N 1
ATOM 717 C CA . LEU A 1 87 ? -0.713 15.543 5.378 1.00 92.50 87 LEU A CA 1
ATOM 718 C C . LEU A 1 87 ? -1.851 14.716 4.756 1.00 92.50 87 LEU A C 1
ATOM 720 O O . LEU A 1 87 ? -2.151 13.641 5.269 1.00 92.50 87 LEU A O 1
ATOM 724 N N . ASP A 1 88 ? -2.480 15.187 3.680 1.00 93.88 88 ASP A N 1
ATOM 725 C CA . ASP A 1 88 ? -3.578 14.469 3.024 1.00 93.88 88 ASP A CA 1
ATOM 726 C C . ASP A 1 88 ? -3.066 13.224 2.285 1.00 93.88 88 ASP A C 1
ATOM 728 O O . ASP A 1 88 ? -3.636 12.149 2.454 1.00 93.88 88 ASP A O 1
ATOM 732 N N . ILE A 1 89 ? -1.931 13.321 1.587 1.00 94.69 89 ILE A N 1
ATOM 733 C CA . ILE A 1 89 ? -1.256 12.169 0.965 1.00 94.69 89 ILE A CA 1
ATOM 734 C C . ILE A 1 89 ? -0.802 11.150 2.016 1.00 94.69 89 ILE A C 1
ATOM 736 O O . ILE A 1 89 ? -0.952 9.943 1.827 1.00 94.69 89 ILE A O 1
ATOM 740 N N . GLU A 1 90 ? -0.277 11.610 3.156 1.00 95.00 90 GLU A N 1
ATOM 741 C CA . GLU A 1 90 ? 0.073 10.705 4.254 1.00 95.00 90 GLU A CA 1
ATOM 742 C C . GLU A 1 90 ? -1.168 10.023 4.839 1.00 95.00 90 GLU A C 1
ATOM 744 O O . GLU A 1 90 ? -1.131 8.822 5.099 1.00 95.00 90 GLU A O 1
ATOM 749 N N . LYS A 1 91 ? -2.278 10.751 5.025 1.00 96.69 91 LYS A N 1
ATOM 750 C CA . LYS A 1 91 ? -3.548 10.151 5.456 1.00 96.69 91 LYS A CA 1
ATOM 751 C C . LYS A 1 91 ? -4.017 9.099 4.459 1.00 96.69 91 LYS A C 1
ATOM 753 O O . LYS A 1 91 ? -4.328 7.999 4.907 1.00 96.69 91 LYS A O 1
ATOM 758 N N . GLU A 1 92 ? -4.004 9.394 3.159 1.00 97.50 92 GLU A N 1
ATOM 759 C CA . GLU A 1 92 ? -4.365 8.436 2.106 1.00 97.50 92 GLU A CA 1
ATOM 760 C C . GLU A 1 92 ? -3.520 7.162 2.204 1.00 97.50 92 GLU A C 1
ATOM 762 O O . GLU A 1 92 ? -4.057 6.058 2.220 1.00 97.50 92 GLU A O 1
ATOM 767 N N . ASN A 1 93 ? -2.208 7.303 2.423 1.00 96.75 93 ASN A N 1
ATOM 768 C CA . ASN A 1 93 ? -1.322 6.159 2.622 1.00 96.75 93 ASN A CA 1
ATOM 769 C C . ASN A 1 93 ? -1.764 5.257 3.787 1.00 96.75 93 ASN A C 1
ATOM 771 O O . ASN A 1 93 ? -1.736 4.032 3.665 1.00 96.75 93 ASN A O 1
ATOM 775 N N . TYR A 1 94 ? -2.180 5.832 4.919 1.00 97.62 94 TYR A N 1
ATOM 776 C CA . TYR A 1 94 ? -2.663 5.043 6.057 1.00 97.62 94 TYR A CA 1
ATOM 777 C C . TYR A 1 94 ? -4.083 4.507 5.871 1.00 97.62 94 TYR A C 1
ATOM 779 O O . TYR A 1 94 ? -4.356 3.425 6.393 1.00 97.62 94 TYR A O 1
ATOM 787 N N . ILE A 1 95 ? -4.957 5.203 5.134 1.00 98.25 95 ILE A N 1
ATOM 788 C CA . ILE A 1 95 ? -6.278 4.681 4.748 1.00 98.25 95 ILE A CA 1
ATOM 789 C C . ILE A 1 95 ? -6.082 3.378 3.968 1.00 98.25 95 ILE A C 1
ATOM 791 O O . ILE A 1 95 ? -6.560 2.330 4.407 1.00 98.25 95 ILE A O 1
ATOM 795 N N . SER A 1 96 ? -5.295 3.414 2.889 1.00 98.06 96 SER A N 1
ATOM 796 C CA . SER A 1 96 ? -5.034 2.248 2.039 1.00 98.06 96 SER A CA 1
ATOM 797 C C . SER A 1 96 ? -4.335 1.118 2.793 1.00 98.06 96 SER A C 1
ATOM 799 O O . SER A 1 96 ? -4.763 -0.034 2.729 1.00 98.06 96 SER A O 1
ATOM 801 N N . ARG A 1 97 ? -3.313 1.423 3.606 1.00 97.62 97 ARG A N 1
ATOM 802 C CA . ARG A 1 97 ? -2.601 0.396 4.391 1.00 97.62 97 ARG A CA 1
ATOM 803 C C . ARG A 1 97 ? -3.478 -0.279 5.437 1.00 97.62 97 ARG A C 1
ATOM 805 O O . ARG A 1 97 ? -3.395 -1.494 5.598 1.00 97.62 97 ARG A O 1
ATOM 812 N N . LEU A 1 98 ? -4.272 0.480 6.194 1.00 97.75 98 LEU A N 1
ATOM 813 C CA . LEU A 1 98 ? -5.151 -0.118 7.201 1.00 97.75 98 LEU A CA 1
ATOM 814 C C . LEU A 1 98 ? -6.295 -0.891 6.549 1.00 97.75 98 LEU A C 1
ATOM 816 O O . LEU A 1 98 ? -6.658 -1.945 7.067 1.00 97.75 98 LEU A O 1
ATOM 820 N N . TYR A 1 99 ? -6.818 -0.422 5.415 1.00 98.25 99 TYR A N 1
ATOM 821 C CA . TYR A 1 99 ? -7.793 -1.171 4.630 1.00 98.25 99 TYR A CA 1
ATOM 822 C C . TYR A 1 99 ? -7.210 -2.503 4.129 1.00 98.25 99 TYR A C 1
ATOM 824 O O . TYR A 1 99 ? -7.805 -3.546 4.391 1.00 98.25 99 TYR A O 1
ATOM 832 N N . PHE A 1 100 ? -6.000 -2.497 3.556 1.00 98.00 100 PHE A N 1
ATOM 833 C CA . PHE A 1 100 ? -5.283 -3.712 3.145 1.00 98.00 100 PHE A CA 1
ATOM 834 C C . PHE A 1 100 ? -5.122 -4.714 4.294 1.00 98.00 100 PHE A C 1
ATOM 836 O O . PHE A 1 100 ? -5.500 -5.877 4.168 1.00 98.00 100 PHE A O 1
ATOM 843 N N . HIS A 1 101 ? -4.621 -4.268 5.450 1.00 97.50 101 HIS A N 1
ATOM 844 C CA . HIS A 1 101 ? -4.464 -5.155 6.608 1.00 97.50 101 HIS A CA 1
ATOM 845 C C . HIS A 1 101 ? -5.805 -5.671 7.118 1.00 97.50 101 HIS A C 1
ATOM 847 O O . HIS A 1 101 ? -5.898 -6.825 7.522 1.00 97.50 101 HIS A O 1
ATOM 853 N N . LYS A 1 102 ? -6.855 -4.848 7.098 1.00 97.00 102 LYS A N 1
ATOM 854 C CA . LYS A 1 102 ? -8.197 -5.286 7.489 1.00 97.00 102 LYS A CA 1
ATOM 855 C C . LYS A 1 102 ? -8.752 -6.351 6.534 1.00 97.00 102 LYS A C 1
ATOM 857 O O . LYS A 1 102 ? -9.449 -7.244 6.997 1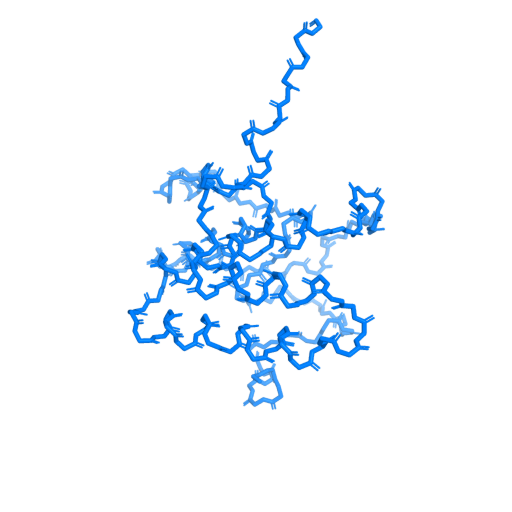.00 97.00 102 LYS A O 1
ATOM 862 N N . LYS A 1 103 ? -8.453 -6.245 5.236 1.00 97.12 103 LYS A N 1
ATOM 863 C CA . LYS A 1 103 ? -8.902 -7.168 4.184 1.00 97.12 103 LYS A CA 1
ATOM 864 C C . LYS A 1 103 ? -8.159 -8.508 4.223 1.00 97.12 103 LYS A C 1
ATOM 866 O O . LYS A 1 103 ? -8.792 -9.546 4.084 1.00 97.12 103 LYS A O 1
ATOM 871 N N . HIS A 1 104 ? -6.844 -8.492 4.463 1.00 96.44 104 HIS A N 1
ATOM 872 C CA . HIS A 1 104 ? -5.973 -9.669 4.282 1.00 96.44 104 HIS A CA 1
ATOM 873 C C . HIS A 1 104 ? -5.366 -10.252 5.560 1.00 96.44 104 HIS A C 1
ATOM 875 O O . HIS A 1 104 ? -4.604 -11.216 5.494 1.00 96.44 104 HIS A O 1
ATOM 881 N N . SER A 1 105 ? -5.649 -9.681 6.732 1.00 95.00 105 SER A N 1
ATOM 882 C CA . SER A 1 105 ? -5.118 -10.178 8.005 1.00 95.00 105 SER A CA 1
ATOM 883 C C . SER A 1 105 ? -6.214 -10.355 9.051 1.00 95.00 105 SER A C 1
ATOM 885 O O . SER A 1 105 ? -7.280 -9.747 8.981 1.00 95.00 105 SER A O 1
ATOM 887 N N . ASN A 1 106 ? -5.949 -11.195 10.051 1.00 95.81 106 ASN A N 1
ATOM 888 C CA . ASN A 1 106 ? -6.866 -11.371 11.172 1.00 95.81 106 ASN A CA 1
ATOM 889 C C . ASN A 1 106 ? -6.905 -10.126 12.083 1.00 95.81 106 ASN A C 1
ATOM 891 O O . ASN A 1 106 ? -6.021 -9.268 12.059 1.00 95.81 106 ASN A O 1
ATOM 895 N N . THR A 1 107 ? -7.924 -10.040 12.940 1.00 96.19 107 THR A N 1
ATOM 896 C CA . THR A 1 107 ? -8.169 -8.879 13.813 1.00 96.19 107 THR A CA 1
ATOM 897 C C . THR A 1 107 ? -7.001 -8.551 14.746 1.00 96.19 107 THR A C 1
ATOM 899 O O . THR A 1 107 ? -6.752 -7.372 15.024 1.00 96.19 107 THR A O 1
ATOM 902 N N . LEU A 1 108 ? -6.266 -9.564 15.216 1.00 97.06 108 LEU A N 1
ATOM 903 C CA . LEU A 1 108 ? -5.096 -9.372 16.073 1.00 97.06 108 LEU A CA 1
ATOM 904 C C . LEU A 1 108 ? -3.948 -8.721 15.293 1.00 97.06 108 LEU A C 1
ATOM 906 O O . LEU A 1 108 ? -3.415 -7.699 15.725 1.00 97.06 108 LEU A O 1
ATOM 910 N N . ALA A 1 109 ? -3.613 -9.266 14.122 1.00 95.62 109 ALA A N 1
ATOM 911 C CA . ALA A 1 109 ? -2.590 -8.719 13.236 1.00 95.62 109 ALA A CA 1
ATOM 912 C C . ALA A 1 109 ? -2.944 -7.296 12.780 1.00 95.62 109 ALA A C 1
ATOM 914 O O . ALA A 1 109 ? -2.104 -6.399 12.857 1.00 95.62 109 ALA A O 1
ATOM 915 N N . TYR A 1 110 ? -4.202 -7.050 12.407 1.00 96.25 110 TYR A N 1
ATOM 916 C CA . TYR A 1 110 ? -4.707 -5.716 12.086 1.00 96.25 110 TYR A CA 1
ATOM 917 C C . TYR A 1 110 ? -4.519 -4.730 13.252 1.00 96.25 110 TYR A C 1
ATOM 919 O O . TYR A 1 110 ? -3.998 -3.625 13.066 1.00 96.25 110 TYR A O 1
ATOM 927 N N . SER A 1 111 ? -4.895 -5.132 14.471 1.00 96.88 111 SER A N 1
ATOM 928 C CA . SER A 1 111 ? -4.748 -4.294 15.668 1.00 96.88 111 SER A CA 1
ATOM 929 C C . SER A 1 111 ? -3.279 -4.003 15.979 1.00 96.88 111 SER A C 1
ATOM 931 O O . SER A 1 111 ? -2.933 -2.860 16.289 1.00 96.88 111 SER A O 1
ATOM 933 N N . LEU A 1 112 ? -2.405 -4.999 15.813 1.00 96.56 112 LEU A N 1
ATOM 934 C CA . LEU A 1 112 ? -0.962 -4.847 15.962 1.00 96.56 112 LEU A CA 1
ATOM 935 C C . LEU A 1 112 ? -0.386 -3.885 14.916 1.00 96.56 112 LEU A C 1
ATOM 937 O O . LEU A 1 112 ? 0.329 -2.956 15.282 1.00 96.56 112 LEU A O 1
ATOM 941 N N . HIS A 1 113 ? -0.719 -4.038 13.632 1.00 95.44 113 HIS A N 1
ATOM 942 C CA . HIS A 1 113 ? -0.266 -3.123 12.579 1.00 95.44 113 HIS A CA 1
ATOM 943 C C . HIS A 1 113 ? -0.698 -1.682 12.853 1.00 95.44 113 HIS A C 1
ATOM 945 O O . HIS A 1 113 ? 0.126 -0.767 12.767 1.00 95.44 113 HIS A O 1
ATOM 951 N N . LYS A 1 114 ? -1.957 -1.477 13.256 1.00 95.94 114 LYS A N 1
ATOM 952 C CA . LYS A 1 114 ? -2.476 -0.163 13.655 1.00 95.94 114 LYS A CA 1
ATOM 953 C C . LYS A 1 114 ? -1.668 0.436 14.809 1.00 95.94 114 LYS A C 1
ATOM 955 O O . LYS A 1 114 ? -1.256 1.594 14.730 1.00 95.94 114 LYS A O 1
ATOM 960 N N . PHE A 1 115 ? -1.383 -0.353 15.843 1.00 96.44 115 PHE A N 1
ATOM 961 C CA . PHE A 1 115 ? -0.573 0.081 16.981 1.00 96.44 115 PHE A CA 1
ATOM 962 C C . PHE A 1 115 ? 0.879 0.398 16.590 1.00 96.44 115 PHE A C 1
ATOM 964 O O . PHE A 1 115 ? 1.413 1.440 16.967 1.00 96.44 115 PHE A O 1
ATOM 971 N N . LEU A 1 116 ? 1.516 -0.435 15.764 1.00 95.88 116 LEU A N 1
ATOM 972 C CA . LEU A 1 116 ? 2.879 -0.201 15.281 1.00 95.88 116 LEU A CA 1
ATOM 973 C C . LEU A 1 116 ? 2.974 1.068 14.426 1.00 95.88 116 LEU A C 1
ATOM 975 O O . LEU A 1 116 ? 3.943 1.822 14.547 1.00 95.88 116 LEU A O 1
ATOM 979 N N . TYR A 1 117 ? 1.973 1.347 13.587 1.00 96.19 117 TYR A N 1
ATOM 980 C CA . TYR A 1 117 ? 1.910 2.600 12.837 1.00 96.19 117 TYR A CA 1
ATOM 981 C C . TYR A 1 117 ? 1.678 3.807 13.746 1.00 96.19 117 TYR A C 1
ATOM 983 O O . TYR A 1 117 ? 2.329 4.832 13.540 1.00 96.19 117 TYR A O 1
ATOM 991 N N . PHE A 1 118 ? 0.836 3.690 14.775 1.00 96.00 118 PHE A N 1
ATOM 992 C CA . PHE A 1 118 ? 0.703 4.726 15.800 1.00 96.00 118 PHE A CA 1
ATOM 993 C C . PHE A 1 118 ? 2.061 5.019 16.456 1.00 96.00 118 PHE A C 1
ATOM 995 O O . PHE A 1 118 ? 2.532 6.153 16.399 1.00 96.00 118 PHE A O 1
ATOM 1002 N N . LEU A 1 119 ? 2.757 3.993 16.963 1.00 95.19 119 LEU A N 1
ATOM 1003 C CA . LEU A 1 119 ? 4.073 4.144 17.592 1.00 95.19 119 LEU A CA 1
ATOM 1004 C C . LEU A 1 119 ? 5.117 4.752 16.645 1.00 95.19 119 LEU A C 1
ATOM 1006 O O . LEU A 1 119 ? 5.914 5.599 17.047 1.00 95.19 119 LEU A O 1
ATOM 1010 N N . LYS A 1 120 ? 5.123 4.337 15.375 1.00 93.19 120 LYS A N 1
ATOM 1011 C CA . LYS A 1 120 ? 6.039 4.862 14.352 1.00 93.19 120 LYS A CA 1
ATOM 1012 C C . LYS A 1 120 ? 5.851 6.364 14.124 1.00 93.19 120 LYS A C 1
ATOM 1014 O O . LYS A 1 120 ? 6.845 7.052 13.889 1.00 93.19 120 LYS A O 1
ATOM 1019 N N . ASN A 1 121 ? 4.611 6.855 14.126 1.00 93.56 121 ASN A N 1
ATOM 1020 C CA . ASN A 1 121 ? 4.319 8.265 13.866 1.00 93.56 121 ASN A CA 1
ATOM 1021 C C . ASN A 1 121 ? 4.424 9.104 15.131 1.00 93.56 121 ASN A C 1
ATOM 1023 O O . ASN A 1 121 ? 5.059 10.152 15.079 1.00 93.56 121 ASN A O 1
ATOM 1027 N N . ILE A 1 122 ? 3.918 8.624 16.272 1.00 93.31 122 ILE A N 1
ATOM 1028 C CA . ILE A 1 122 ? 3.990 9.388 17.516 1.00 93.31 122 ILE A CA 1
ATOM 1029 C C . ILE A 1 122 ? 5.446 9.641 17.884 1.00 93.31 122 ILE A C 1
ATOM 1031 O O . ILE A 1 122 ? 5.786 10.769 18.182 1.00 93.31 122 ILE A O 1
ATOM 1035 N N . LYS A 1 123 ? 6.357 8.675 17.694 1.00 91.94 123 LYS A N 1
ATOM 1036 C CA . LYS A 1 123 ? 7.803 8.873 17.906 1.00 91.94 123 LYS A CA 1
ATOM 1037 C C . LYS A 1 123 ? 8.418 9.989 17.056 1.00 91.94 123 LYS A C 1
ATOM 1039 O O . LYS A 1 123 ? 9.511 10.425 17.377 1.00 91.94 123 LYS A O 1
ATOM 1044 N N . LYS A 1 124 ? 7.767 10.442 15.981 1.00 90.62 124 LYS A N 1
ATOM 1045 C CA . LYS A 1 124 ? 8.229 11.541 15.118 1.00 90.62 124 LYS A CA 1
ATOM 1046 C C . LYS A 1 124 ? 7.603 12.892 15.471 1.00 90.62 124 LYS A C 1
ATOM 1048 O O . LYS A 1 124 ? 7.861 13.855 14.755 1.00 90.62 124 LYS A O 1
ATOM 1053 N N . PHE A 1 125 ? 6.823 12.984 16.554 1.00 89.50 125 PHE A N 1
ATOM 1054 C CA . PHE A 1 125 ? 6.144 14.222 16.950 1.00 89.50 125 PHE A CA 1
ATOM 1055 C C . PHE A 1 125 ? 7.101 15.409 17.110 1.00 89.50 125 PHE A C 1
ATOM 1057 O O . PHE A 1 125 ? 6.744 16.526 16.758 1.00 89.50 125 PHE A O 1
ATOM 1064 N N . TYR A 1 126 ? 8.329 15.153 17.577 1.00 90.06 126 TYR A N 1
ATOM 1065 C CA . TYR A 1 126 ? 9.358 16.177 17.763 1.00 90.06 126 TYR A CA 1
ATOM 1066 C C . TYR A 1 126 ? 9.787 16.862 16.455 1.00 90.06 126 TYR A C 1
ATOM 1068 O O . TYR A 1 126 ? 10.407 17.916 16.502 1.00 90.06 126 TYR A O 1
ATOM 1076 N N . LYS A 1 127 ? 9.496 16.263 15.290 1.00 90.12 127 LYS A N 1
ATOM 1077 C CA . LYS A 1 127 ? 9.818 16.837 13.975 1.00 90.12 127 LYS A CA 1
ATOM 1078 C C . LYS A 1 127 ? 8.708 17.725 13.430 1.00 90.12 127 LYS A C 1
ATOM 1080 O O . LYS A 1 127 ? 9.000 18.712 12.771 1.00 90.12 127 LYS A O 1
ATOM 1085 N N . ASP A 1 128 ? 7.456 17.323 13.636 1.00 91.62 128 ASP A N 1
ATOM 1086 C CA . ASP A 1 128 ? 6.275 18.018 13.123 1.00 91.62 128 ASP A CA 1
ATOM 1087 C C . ASP A 1 128 ? 5.032 17.576 13.916 1.00 91.62 128 ASP A C 1
ATOM 1089 O O . ASP A 1 128 ? 4.740 16.380 14.041 1.00 91.62 128 ASP A O 1
ATOM 1093 N N . ILE A 1 129 ? 4.254 18.547 14.401 1.00 90.25 129 ILE A N 1
ATOM 1094 C CA . ILE A 1 129 ? 2.983 18.332 15.104 1.00 90.25 129 ILE A CA 1
ATOM 1095 C C . ILE A 1 129 ? 1.960 17.553 14.261 1.00 90.25 129 ILE A C 1
ATOM 1097 O O . ILE A 1 129 ? 1.088 16.866 14.800 1.00 90.25 129 ILE A O 1
ATOM 1101 N N . ASN A 1 130 ? 2.069 17.590 12.931 1.00 92.31 130 ASN A N 1
ATOM 1102 C CA . ASN A 1 130 ? 1.221 16.807 12.037 1.00 92.31 130 ASN A CA 1
ATOM 1103 C C . ASN A 1 130 ? 1.355 15.296 12.267 1.00 92.31 130 ASN A C 1
ATOM 1105 O O . ASN A 1 130 ? 0.381 14.570 12.061 1.00 92.31 130 ASN A O 1
ATOM 1109 N N . PHE A 1 131 ? 2.492 14.806 12.777 1.00 92.69 131 PHE A N 1
ATOM 1110 C CA . PHE A 1 131 ? 2.632 13.397 13.150 1.00 92.69 131 PHE A CA 1
ATOM 1111 C C . PHE A 1 131 ? 1.738 13.004 14.330 1.00 92.69 131 PHE A C 1
ATOM 1113 O O . PHE A 1 131 ? 1.279 11.861 14.377 1.00 92.69 131 PHE A O 1
ATOM 1120 N N . ILE A 1 132 ? 1.419 13.928 15.243 1.00 93.06 132 ILE A N 1
ATOM 1121 C CA . ILE A 1 132 ? 0.435 13.687 16.310 1.00 93.06 132 ILE A CA 1
ATOM 1122 C C . ILE A 1 132 ? -0.958 13.544 15.695 1.00 93.06 132 ILE A C 1
ATOM 1124 O O . ILE A 1 132 ? -1.636 12.545 15.940 1.00 93.06 132 ILE A O 1
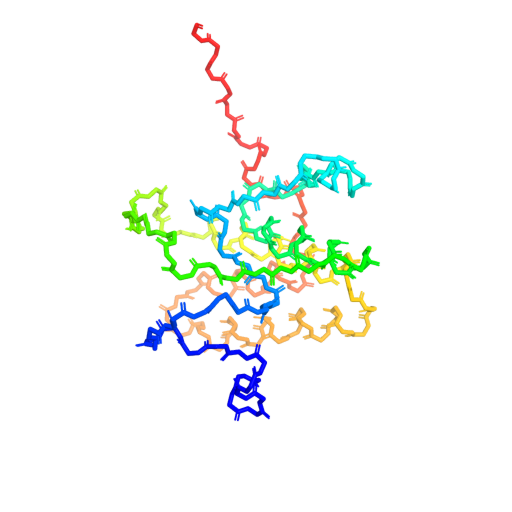ATOM 1128 N N . LYS A 1 133 ? -1.359 14.484 14.826 1.00 93.81 133 LYS A N 1
ATOM 1129 C CA . LYS A 1 133 ? -2.647 14.422 14.108 1.00 93.81 133 LYS A CA 1
ATOM 1130 C C . LYS A 1 133 ? -2.792 13.108 13.337 1.00 93.81 133 LYS A C 1
ATOM 1132 O O . LYS A 1 133 ? -3.840 12.469 13.384 1.00 93.81 133 LYS A O 1
ATOM 1137 N N . LEU A 1 134 ? -1.724 12.685 12.663 1.00 94.94 134 LEU A N 1
ATOM 1138 C CA . LEU A 1 134 ? -1.678 11.440 11.904 1.00 94.94 134 LEU A CA 1
ATOM 1139 C C . LEU A 1 134 ? -1.753 10.203 12.807 1.00 94.94 134 LEU A C 1
ATOM 1141 O O . LEU A 1 134 ? -2.453 9.249 12.485 1.00 94.94 134 LEU A O 1
ATOM 1145 N N . SER A 1 135 ? -1.091 10.233 13.965 1.00 94.94 135 SER A N 1
ATOM 1146 C CA . SER A 1 135 ? -1.159 9.153 14.957 1.00 94.94 135 SER A CA 1
ATOM 1147 C C . SER A 1 135 ? -2.587 8.962 15.468 1.00 94.94 135 SER A C 1
ATOM 1149 O O . SER A 1 135 ? -3.098 7.841 15.459 1.00 94.94 135 SER A O 1
ATOM 1151 N N . PHE A 1 136 ? -3.278 10.050 15.824 1.00 95.44 136 PHE A N 1
ATOM 1152 C CA . PHE A 1 136 ? -4.690 9.978 16.202 1.00 95.44 136 PHE A CA 1
ATOM 1153 C C . PHE A 1 136 ? -5.573 9.508 15.039 1.00 95.44 136 PHE A C 1
ATOM 1155 O O . PHE A 1 136 ? -6.437 8.654 15.214 1.00 95.44 136 PHE A O 1
ATOM 1162 N N . PHE A 1 137 ? -5.325 9.976 13.818 1.00 96.69 137 PHE A N 1
ATOM 1163 C CA . PHE A 1 137 ? -6.049 9.486 12.645 1.00 96.69 137 PHE A CA 1
ATOM 1164 C C . PHE A 1 137 ? -5.921 7.958 12.457 1.00 96.69 137 PHE A C 1
ATOM 1166 O O . PHE A 1 137 ? -6.915 7.279 12.185 1.00 96.69 137 PHE A O 1
ATOM 1173 N N . ILE A 1 138 ? -4.724 7.403 12.676 1.00 96.38 138 ILE A N 1
ATOM 1174 C CA . ILE A 1 138 ? -4.440 5.961 12.613 1.00 96.38 138 ILE A CA 1
ATOM 1175 C C . ILE A 1 138 ? -5.158 5.194 13.729 1.00 96.38 138 ILE A C 1
ATOM 1177 O O . ILE A 1 138 ? -5.769 4.163 13.447 1.00 96.38 138 ILE A O 1
ATOM 1181 N N . ILE A 1 139 ? -5.126 5.667 14.984 1.00 94.50 139 ILE A N 1
ATOM 1182 C CA . ILE A 1 139 ? -5.748 4.927 16.100 1.00 94.50 139 ILE A CA 1
ATOM 1183 C C . ILE A 1 139 ? -7.271 4.826 15.933 1.00 94.50 139 ILE A C 1
ATOM 1185 O O . ILE A 1 139 ? -7.852 3.769 16.202 1.00 94.50 139 ILE A O 1
ATOM 1189 N N . PHE A 1 140 ? -7.887 5.869 15.362 1.00 95.19 140 PHE A N 1
ATOM 1190 C CA . PHE A 1 140 ? -9.301 5.902 14.968 1.00 95.19 140 PHE A CA 1
ATOM 1191 C C . PHE A 1 140 ? -9.602 5.178 13.641 1.00 95.19 140 PHE A C 1
ATOM 1193 O O . PHE A 1 140 ? -10.736 5.215 13.152 1.00 95.19 140 PHE A O 1
ATOM 1200 N N . GLY A 1 141 ? -8.611 4.474 13.086 1.00 93.75 141 GLY A N 1
ATOM 1201 C CA . GLY A 1 141 ? -8.771 3.487 12.023 1.00 93.75 141 GLY A CA 1
ATOM 1202 C C . GLY A 1 141 ? -8.693 4.028 10.600 1.00 93.75 141 GLY A C 1
ATOM 1203 O O . GLY A 1 141 ? -9.132 3.315 9.708 1.00 93.75 141 GLY A O 1
ATOM 1204 N N . ALA A 1 142 ? -8.190 5.254 10.389 1.00 96.38 142 ALA A N 1
ATOM 1205 C CA . ALA A 1 142 ? -8.006 5.866 9.066 1.00 96.38 142 ALA A CA 1
ATOM 1206 C C . ALA A 1 142 ? -9.197 5.613 8.118 1.00 96.38 142 ALA A C 1
ATOM 1208 O O . ALA A 1 142 ? -9.091 4.939 7.097 1.00 96.38 142 ALA A O 1
ATOM 1209 N N . LYS A 1 143 ? -10.385 6.081 8.516 1.00 95.88 143 LYS A N 1
ATOM 1210 C CA . LYS A 1 143 ? -11.646 5.708 7.856 1.00 95.88 143 LYS A CA 1
ATOM 1211 C C . LYS A 1 143 ? -11.681 6.162 6.389 1.00 95.88 143 LYS A C 1
ATOM 1213 O O . LYS A 1 143 ? -11.397 7.320 6.095 1.00 95.88 143 LYS A O 1
ATOM 1218 N N . MET A 1 144 ? -12.180 5.291 5.509 1.00 95.38 144 MET A N 1
ATOM 1219 C CA . MET A 1 144 ? -12.289 5.505 4.054 1.00 95.38 144 MET A CA 1
ATOM 1220 C C . MET A 1 144 ? -13.055 6.776 3.643 1.00 95.38 144 MET A C 1
ATOM 1222 O O . MET A 1 144 ? -12.797 7.349 2.588 1.00 95.38 144 MET A O 1
ATOM 1226 N N . LYS A 1 145 ? -13.973 7.274 4.483 1.00 95.62 145 LYS A N 1
ATOM 1227 C CA . LYS A 1 145 ? -14.692 8.539 4.231 1.00 95.62 145 LYS A CA 1
ATOM 1228 C C . LYS A 1 145 ? -13.779 9.770 4.136 1.00 95.62 145 LYS A C 1
ATOM 1230 O O . LYS A 1 145 ? -14.210 10.807 3.656 1.00 95.62 145 LYS A O 1
ATOM 1235 N N . TYR A 1 146 ? -12.544 9.669 4.627 1.00 96.19 146 TYR A N 1
ATOM 1236 C CA . TYR A 1 146 ? -11.546 10.734 4.549 1.00 96.19 146 TYR A CA 1
ATOM 1237 C C . TYR A 1 146 ? -10.617 10.602 3.337 1.00 96.19 146 TYR A C 1
ATOM 1239 O O . TYR A 1 146 ? -9.701 11.413 3.214 1.00 96.19 146 TYR A O 1
ATOM 1247 N N . SER A 1 147 ? -10.830 9.598 2.476 1.00 96.94 147 SER A N 1
ATOM 1248 C CA . SER A 1 147 ? -10.007 9.399 1.284 1.00 96.94 147 SER A CA 1
ATOM 1249 C C . SER A 1 147 ? -10.115 10.592 0.339 1.00 96.94 147 SER A C 1
ATOM 1251 O O . SER A 1 147 ? -11.184 11.185 0.156 1.00 96.94 147 SER A O 1
ATOM 1253 N N . MET A 1 148 ? -8.994 10.924 -0.292 1.00 94.81 148 MET A N 1
ATOM 1254 C CA . MET A 1 148 ? -8.893 11.942 -1.331 1.00 94.81 148 MET A CA 1
ATOM 1255 C C . MET A 1 148 ? -9.723 11.606 -2.574 1.00 94.81 148 MET A C 1
ATOM 1257 O O . MET A 1 148 ? -10.013 12.514 -3.354 1.00 94.81 148 MET A O 1
ATOM 1261 N N . LYS A 1 149 ? -10.170 10.354 -2.734 1.00 93.25 149 LYS A N 1
ATOM 1262 C CA . LYS A 1 149 ? -11.042 9.935 -3.8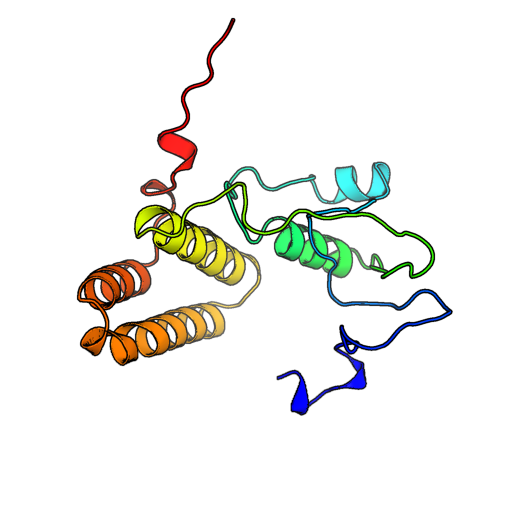39 1.00 93.25 149 LYS A CA 1
ATOM 1263 C C . LYS A 1 149 ? -12.332 10.744 -3.915 1.00 93.25 149 LYS A C 1
ATOM 1265 O O . LYS A 1 149 ? -12.762 11.128 -4.992 1.00 93.25 149 LYS A O 1
ATOM 1270 N N . HIS A 1 150 ? -12.890 11.097 -2.756 1.00 93.94 150 HIS A N 1
ATOM 1271 C CA . HIS A 1 150 ? -14.131 11.875 -2.655 1.00 93.94 150 HIS A CA 1
ATOM 1272 C C . HIS A 1 150 ? -13.943 13.358 -2.998 1.00 93.94 150 HIS A C 1
ATOM 1274 O O . HIS A 1 150 ? -14.914 14.103 -3.058 1.00 93.94 150 HIS A O 1
ATOM 1280 N N . LYS A 1 151 ? -12.694 13.805 -3.178 1.00 90.56 151 LYS A N 1
ATOM 1281 C CA . LYS A 1 151 ? -12.349 15.178 -3.564 1.00 90.56 151 LYS A CA 1
ATOM 1282 C C . LYS A 1 151 ? -12.038 15.305 -5.061 1.00 90.56 151 LYS A C 1
ATOM 1284 O O . LYS A 1 151 ? -11.812 16.424 -5.519 1.00 90.56 151 LYS A O 1
ATOM 1289 N N . GLN A 1 152 ? -11.979 14.193 -5.801 1.00 86.00 152 GLN A N 1
ATOM 1290 C CA . GLN A 1 152 ? -11.706 14.212 -7.236 1.00 86.00 152 GLN A CA 1
ATOM 1291 C C . GLN A 1 152 ? -12.868 14.876 -7.976 1.00 86.00 152 GLN A C 1
ATOM 1293 O O . GLN A 1 152 ? -14.033 14.569 -7.729 1.00 86.00 152 GLN A O 1
ATOM 1298 N N . LYS A 1 153 ? -12.540 15.791 -8.885 1.00 86.06 153 LYS A N 1
ATOM 1299 C CA . LYS A 1 153 ? -13.490 16.380 -9.826 1.00 86.06 153 LYS A CA 1
ATOM 1300 C C . LYS A 1 153 ? -13.098 15.888 -11.210 1.00 86.06 153 LYS A C 1
ATOM 1302 O O . LYS A 1 153 ? -11.968 16.122 -11.625 1.00 86.06 153 LYS A O 1
ATOM 1307 N N . LEU A 1 154 ? -14.003 15.191 -11.886 1.00 79.94 154 LEU A N 1
ATOM 1308 C CA . LEU A 1 154 ? -13.818 14.852 -13.293 1.00 79.94 154 LEU A CA 1
ATOM 1309 C C . LEU A 1 154 ? -14.176 16.099 -14.105 1.00 79.94 154 LEU A C 1
ATOM 1311 O O . LEU A 1 154 ? -15.316 16.559 -14.037 1.00 79.94 154 LEU A O 1
ATOM 1315 N N . SER A 1 155 ? -13.206 16.674 -14.815 1.00 76.81 155 SER A N 1
ATOM 1316 C CA . SER A 1 155 ? -13.507 17.600 -15.904 1.00 76.81 155 SER A CA 1
ATOM 1317 C C . SER A 1 155 ? -14.004 16.758 -17.072 1.00 76.81 155 SER A C 1
ATOM 1319 O O . SER A 1 155 ? -13.270 15.924 -17.599 1.00 76.81 155 SER A O 1
ATOM 1321 N N . ILE A 1 156 ? -15.284 16.904 -17.400 1.00 73.81 156 ILE A N 1
ATOM 1322 C CA . ILE A 1 156 ? -15.819 16.408 -18.664 1.00 73.81 156 ILE A CA 1
ATOM 1323 C C . ILE A 1 156 ? -15.611 17.568 -19.634 1.00 73.81 156 ILE A C 1
ATOM 1325 O O . ILE A 1 156 ? -16.408 18.506 -19.630 1.00 73.81 156 ILE A O 1
ATOM 1329 N N . ASP A 1 157 ? -14.478 17.540 -20.331 1.00 66.31 157 ASP A N 1
ATOM 1330 C CA . ASP A 1 157 ? -14.235 18.386 -21.503 1.00 66.31 157 ASP A CA 1
ATOM 1331 C C . ASP A 1 157 ? -14.894 17.752 -22.737 1.00 66.31 157 ASP A C 1
ATOM 1333 O O . ASP A 1 157 ? -14.856 16.500 -22.848 1.00 66.31 157 ASP A O 1
#

Sequence (157 aa):
MRSFKPEKYPNKKKEYAEPLRVDYVTGAAMFIDYSKFAEIGGFDTNYFLYCEEEDIAMLMKQNNYDIYLVPEAKFVHHMGKSTTRNLDIEKENYISRLYFHKKHSNTLAYSLHKFLYFLKNIKKFYKDINFIKLSFFIIFGAKMKYSMKHKQKLSID

Radius of gyration: 17.73 Å; chains: 1; bounding box: 37×38×39 Å

Foldseek 3Di:
DCVVCVVQPDDPPDQDDAKDWHLWDDPQDDDDDPVLCVVLVHFDPLQPDPCRRVLSSLSCVVVVHTDIDGRVDDDDDPPDPPDDDDLLVLLSHLLNVLVSCVVRHDPVSSLVVLVVQLVVLVVCCVVDVSSVVSSVCSNVRSHSVSHCVVVDDDPPD

Secondary structure (DSSP, 8-state):
-GGG-GGGS--TTS--SS-EE-S---TTS----HHHHHHTTSS-TT-SSSSHHHHHHHHHHHTT---EE-TT------TTSS----HHHHHHHHHHHHHHHHHHS-HHHHHHHHHHHHHHHHTTTTT-THHHHHHHHHHTT--GGG-GGGG------